Protein AF-A0AAE5QUB3-F1 (afdb_monomer)

InterPro domains:
  IPR008489 Protein of unknown function DUF771 [PF05595] (40-121)

Secondary structure (DSSP, 8-state):
------------------HHHHHHHHHHHTTSS--TT-------HHHHHHHHHHHS-SEEEHHHHHHHHT--HHHHIIIIISSHHHHHHHGGGEE--SSTTPPPEEEHHHHHHHHHHTHHHHHHHHHHHHHHHHHHHHHTS-------

Sequence (148 aa):
MNIMNKTLNSESVSIEIPIQTIMNAIHSFSQDNQLNQLQLVILTKEQYDESQNSEKSVQMNMLELQEEMQRDRSWIIKHLFQDEYFRRKIAKFSQFPINDSGKYLFHRKSMLKFLNDYAEEIVERSNNTIRIEKNRNQSMKPRKRGRA

Radius of gyration: 24.79 Å; Cα contacts (8 Å, |Δi|>4): 67; chains: 1; bounding box: 64×40×61 Å

Solvent-accessible surface area (backbone atoms only — not comparable to full-atom values): 9274 Å² total; per-residue (Å²): 138,84,85,76,88,73,81,87,72,88,67,86,78,84,77,90,75,61,67,66,60,57,52,50,49,53,58,65,54,60,76,51,96,76,65,93,74,78,77,89,80,89,70,54,72,67,56,46,55,50,53,59,56,68,75,48,63,67,58,35,42,61,66,56,51,23,62,74,67,73,44,56,71,67,58,47,43,56,59,38,58,64,31,64,77,49,27,64,62,50,50,78,53,38,45,73,45,90,50,100,85,45,65,51,40,30,36,32,73,59,49,54,47,48,51,64,79,39,45,66,59,54,53,54,51,44,53,51,53,53,52,56,51,53,54,52,59,59,72,65,57,78,78,79,76,75,84,127

pLDDT: mean 73.24, std 18.2, range [31.55, 95.56]

Nearest PDB structures (foldseek):
  8uti-assembly1_AA  TM=3.460E-01  e=5.136E-01  Saccharomyces cerevisiae
  8ut0-assembly1_AA  TM=2.976E-01  e=2.075E+00  Saccharomyces cerevisiae

Organism: Staphylococcus epidermidis (NCBI:txid1282)

Foldseek 3Di:
DDDDDDDDPPDPDDDDDDPVVVVVVVVVCVVPPPPPPDDDDDDDPVRVVVVVVVPDDQKDWQVVVCVVVVHDSVLCCVLQCVPPVNVVQQVVFWDDAPDPPRTTIGRVVSVVVSCVVCVPVSVVRSVVVVVVVVVVVVVPDDDPDDDD

Mean predicted aligned error: 16.63 Å

Structure (mmCIF, N/CA/C/O backbone):
data_AF-A0AAE5QUB3-F1
#
_entry.id   AF-A0AAE5QUB3-F1
#
loop_
_atom_site.group_PDB
_atom_site.id
_atom_site.type_symbol
_atom_site.label_atom_id
_atom_site.label_alt_id
_atom_site.label_comp_id
_atom_site.label_asym_id
_atom_site.label_entity_id
_atom_site.label_seq_id
_atom_site.pdbx_PDB_ins_code
_atom_site.Cartn_x
_atom_site.Cartn_y
_atom_site.Cartn_z
_atom_site.occupancy
_atom_site.B_iso_or_equiv
_atom_site.auth_seq_id
_atom_site.auth_comp_id
_atom_site.auth_asym_id
_atom_site.auth_atom_id
_atom_site.pdbx_PDB_model_num
ATOM 1 N N . MET A 1 1 ? 23.208 5.689 36.084 1.00 33.06 1 MET A N 1
ATOM 2 C CA . MET A 1 1 ? 21.976 5.147 35.476 1.00 33.06 1 MET A CA 1
ATOM 3 C C . MET A 1 1 ? 22.264 4.879 34.008 1.00 33.06 1 MET A C 1
ATOM 5 O O . MET A 1 1 ? 22.424 5.835 33.267 1.00 33.06 1 MET A O 1
ATOM 9 N N . ASN A 1 2 ? 22.397 3.613 33.607 1.00 31.55 2 ASN A N 1
ATOM 10 C CA . ASN A 1 2 ? 22.511 3.228 32.198 1.00 31.55 2 ASN A CA 1
ATOM 11 C C . ASN A 1 2 ? 21.167 2.652 31.759 1.00 31.55 2 ASN A C 1
ATOM 13 O O . ASN A 1 2 ? 20.787 1.570 32.200 1.00 31.55 2 ASN A O 1
ATOM 17 N N . ILE A 1 3 ? 20.454 3.381 30.905 1.00 37.75 3 ILE A N 1
ATOM 18 C CA . ILE A 1 3 ? 19.261 2.880 30.227 1.00 37.75 3 ILE A CA 1
ATOM 19 C C . ILE A 1 3 ? 19.763 2.124 28.995 1.00 37.75 3 ILE A C 1
ATOM 21 O O . ILE A 1 3 ? 20.155 2.722 27.997 1.00 37.75 3 ILE A O 1
ATOM 25 N N . MET A 1 4 ? 19.833 0.797 29.098 1.00 33.38 4 MET A N 1
ATOM 26 C CA . MET A 1 4 ? 20.046 -0.069 27.941 1.00 33.38 4 MET A CA 1
ATOM 27 C C . MET A 1 4 ? 18.735 -0.185 27.166 1.00 33.38 4 MET A C 1
ATOM 29 O O . MET A 1 4 ? 17.781 -0.805 27.630 1.00 33.38 4 MET A O 1
ATOM 33 N N . ASN A 1 5 ? 18.722 0.390 25.965 1.00 45.28 5 ASN A N 1
ATOM 34 C CA . ASN A 1 5 ? 17.708 0.150 24.946 1.00 45.28 5 ASN A CA 1
ATOM 35 C C . ASN A 1 5 ? 17.658 -1.347 24.616 1.00 45.28 5 ASN A C 1
ATOM 37 O O . ASN A 1 5 ? 18.594 -1.889 24.026 1.00 45.28 5 ASN A O 1
ATOM 41 N N . LYS A 1 6 ? 16.560 -2.010 24.984 1.00 36.28 6 LYS A N 1
ATOM 42 C CA . LYS A 1 6 ? 16.265 -3.385 24.578 1.00 36.28 6 LYS A CA 1
ATOM 43 C C . LYS A 1 6 ? 15.059 -3.358 23.641 1.00 36.28 6 LYS A C 1
ATOM 45 O O . LYS A 1 6 ? 13.934 -3.149 24.072 1.00 36.28 6 LYS A O 1
ATOM 50 N N . THR A 1 7 ? 15.373 -3.470 22.351 1.00 34.78 7 THR A N 1
ATOM 51 C CA . THR A 1 7 ? 14.591 -4.109 21.277 1.00 34.78 7 THR A CA 1
ATOM 52 C C . THR A 1 7 ? 13.106 -4.352 21.570 1.00 34.78 7 THR A C 1
ATOM 54 O O . THR A 1 7 ? 12.755 -5.297 22.275 1.00 34.78 7 THR A O 1
ATOM 57 N N . LEU A 1 8 ? 12.248 -3.536 20.952 1.00 35.56 8 LEU A N 1
ATOM 58 C CA . LEU A 1 8 ? 10.807 -3.757 20.839 1.00 35.56 8 LEU A CA 1
ATOM 59 C C . LEU A 1 8 ? 10.545 -4.946 19.900 1.00 35.56 8 LEU A C 1
ATOM 61 O O . LEU A 1 8 ? 10.417 -4.776 18.690 1.00 35.56 8 LEU A O 1
ATOM 65 N N . ASN A 1 9 ? 10.473 -6.149 20.466 1.00 38.69 9 ASN A N 1
ATOM 66 C CA . ASN A 1 9 ? 9.665 -7.216 19.887 1.00 38.69 9 ASN A CA 1
ATOM 67 C C . ASN A 1 9 ? 8.212 -6.884 20.237 1.00 38.69 9 ASN A C 1
ATOM 69 O O . ASN A 1 9 ? 7.837 -6.929 21.406 1.00 38.69 9 ASN A O 1
ATOM 73 N N . SER A 1 10 ? 7.405 -6.502 19.250 1.00 48.91 10 SER A N 1
ATOM 74 C CA . SER A 1 10 ? 5.970 -6.277 19.430 1.00 48.91 10 SER A CA 1
ATOM 75 C C . SER A 1 10 ? 5.235 -7.621 19.502 1.00 48.91 10 SER A C 1
ATOM 77 O O . SER A 1 10 ? 4.473 -7.980 18.606 1.00 48.91 10 SER A O 1
ATOM 79 N N . GLU A 1 11 ? 5.506 -8.395 20.551 1.00 49.97 11 GLU A N 1
ATOM 80 C CA . GLU A 1 11 ? 4.581 -9.423 21.017 1.00 49.97 11 GLU A CA 1
ATOM 81 C C . GLU A 1 11 ? 3.431 -8.690 21.713 1.00 49.97 11 GLU A C 1
ATOM 83 O O . GLU A 1 11 ? 3.650 -7.810 22.547 1.00 49.97 11 GLU A O 1
ATOM 88 N N . SER A 1 12 ? 2.193 -8.979 21.319 1.00 45.50 12 SER A N 1
ATOM 89 C CA . SER A 1 12 ? 1.016 -8.401 21.961 1.00 45.50 12 SER A CA 1
ATOM 90 C C . SER A 1 12 ? 0.942 -8.916 23.399 1.00 45.50 12 SER A C 1
ATOM 92 O O . SER A 1 12 ? 0.610 -10.071 23.654 1.00 45.50 12 SER A O 1
ATOM 94 N N . VAL A 1 13 ? 1.290 -8.054 24.354 1.00 47.94 13 VAL A N 1
ATOM 95 C CA . VAL A 1 13 ? 1.219 -8.377 25.778 1.00 47.94 13 VAL A CA 1
ATOM 96 C C . VAL A 1 13 ? -0.239 -8.267 26.213 1.00 47.94 13 VAL A C 1
ATOM 98 O O . VAL A 1 13 ? -0.801 -7.175 26.269 1.00 47.94 13 VAL A O 1
ATOM 101 N N . SER A 1 14 ? -0.860 -9.407 26.511 1.00 45.75 14 SER A N 1
ATOM 102 C CA . SER A 1 14 ? -2.156 -9.439 27.190 1.00 45.75 14 SER A CA 1
ATOM 103 C C . SER A 1 14 ? -1.915 -9.188 28.676 1.0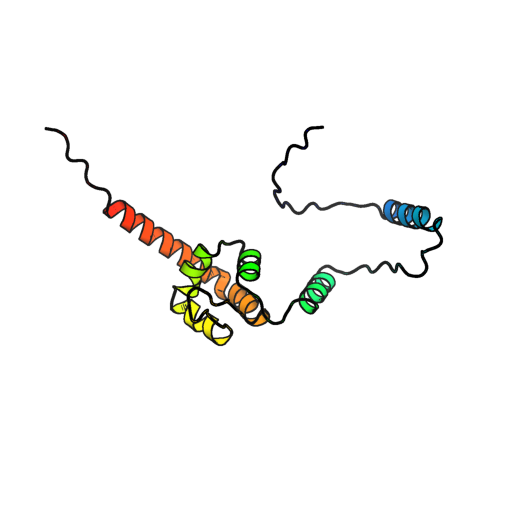0 45.75 14 SER A C 1
ATOM 105 O O . SER A 1 14 ? -1.266 -9.992 29.341 1.00 45.75 14 SER A O 1
ATOM 107 N N . ILE A 1 15 ? -2.372 -8.041 29.179 1.00 63.28 15 ILE A N 1
ATOM 108 C CA . ILE A 1 15 ? -2.238 -7.669 30.590 1.00 63.28 15 ILE A CA 1
ATOM 109 C C . ILE A 1 15 ? -3.595 -7.883 31.253 1.00 63.28 15 ILE A C 1
ATOM 111 O O . ILE A 1 15 ? -4.560 -7.186 30.945 1.00 63.28 15 ILE A O 1
ATOM 115 N N . GLU A 1 16 ? -3.665 -8.835 32.176 1.00 68.06 16 GLU A N 1
ATOM 116 C CA . GLU A 1 16 ? -4.832 -9.011 33.033 1.00 68.06 16 GLU 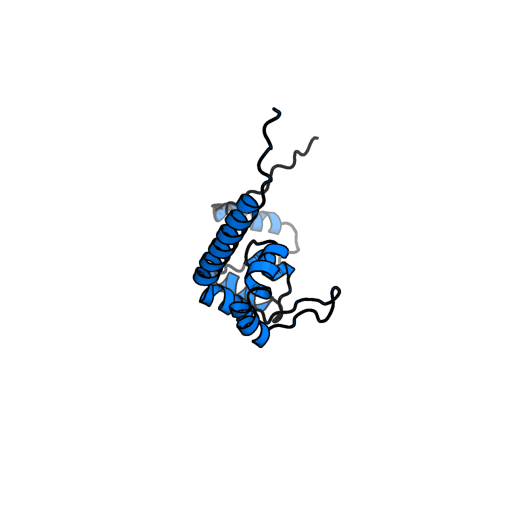A CA 1
ATOM 117 C C . GLU A 1 16 ? -4.752 -8.011 34.186 1.00 68.06 16 GLU A C 1
ATOM 119 O O . GLU A 1 16 ? -3.921 -8.133 35.088 1.00 68.06 16 GLU A O 1
ATOM 124 N N . ILE A 1 17 ? -5.602 -6.986 34.136 1.00 75.44 17 ILE A N 1
ATOM 125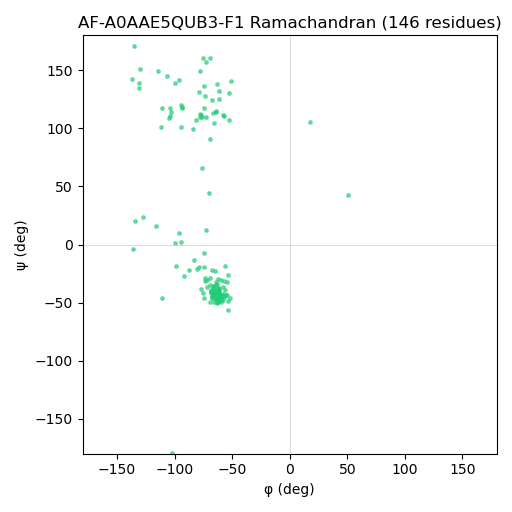 C CA . ILE A 1 17 ? -5.715 -5.996 35.206 1.00 75.44 17 ILE A CA 1
ATOM 126 C C . ILE A 1 17 ? -6.988 -6.303 35.995 1.00 75.44 17 ILE A C 1
ATOM 128 O O . ILE A 1 17 ? -8.085 -6.216 35.440 1.00 75.44 17 ILE A O 1
ATOM 132 N N . PRO A 1 18 ? -6.879 -6.635 37.290 1.00 81.38 18 PRO A N 1
ATOM 133 C CA . PRO A 1 18 ? -8.053 -6.848 38.116 1.00 81.38 18 PRO A CA 1
ATOM 134 C C . PRO A 1 18 ? -8.890 -5.568 38.262 1.00 81.38 18 PRO A C 1
ATOM 136 O O . PRO A 1 18 ? -8.347 -4.483 38.487 1.00 81.38 18 PRO A O 1
ATOM 139 N N . ILE A 1 19 ? -10.219 -5.690 38.179 1.00 70.69 19 ILE A N 1
ATOM 140 C CA . ILE A 1 19 ? -11.153 -4.547 38.182 1.00 70.69 19 ILE A CA 1
ATOM 141 C C . ILE A 1 19 ? -10.967 -3.665 39.426 1.00 70.69 19 ILE A C 1
ATOM 143 O O . ILE A 1 19 ? -10.978 -2.440 39.334 1.00 70.69 19 ILE A O 1
ATOM 147 N N . GLN A 1 20 ? -10.718 -4.266 40.587 1.00 67.38 20 GLN A N 1
ATOM 148 C CA . GLN A 1 20 ? -10.475 -3.560 41.844 1.00 67.38 20 GLN A CA 1
ATOM 149 C C . GLN A 1 20 ? -9.260 -2.627 41.790 1.00 67.38 20 GLN A C 1
ATOM 151 O O . GLN A 1 20 ? -9.261 -1.590 42.442 1.00 67.38 20 GLN A O 1
ATOM 156 N N . THR A 1 21 ? -8.240 -2.950 40.992 1.00 74.56 21 THR A N 1
ATOM 157 C CA . THR A 1 21 ? -7.060 -2.094 40.817 1.00 74.56 21 THR A CA 1
ATOM 158 C C . THR A 1 21 ? -7.434 -0.809 40.081 1.00 74.56 21 THR A C 1
ATOM 160 O O . THR A 1 21 ? -6.989 0.271 40.462 1.00 74.56 21 THR A O 1
ATOM 163 N N . ILE A 1 22 ? -8.313 -0.913 39.078 1.00 73.69 22 ILE A N 1
ATOM 164 C CA . ILE A 1 22 ? -8.855 0.233 38.336 1.00 73.69 22 ILE A CA 1
ATOM 165 C C . ILE A 1 22 ? -9.744 1.073 39.260 1.00 73.69 22 ILE A C 1
ATOM 167 O O . ILE A 1 22 ? -9.582 2.290 39.330 1.00 73.69 22 ILE A O 1
ATOM 171 N N . MET A 1 23 ? -10.622 0.425 40.031 1.00 70.31 23 MET A N 1
ATOM 172 C CA . MET A 1 23 ? -11.497 1.104 40.995 1.00 70.31 23 MET A CA 1
ATOM 173 C C . MET A 1 23 ? -10.697 1.858 42.063 1.00 70.31 23 MET A C 1
ATOM 175 O O . MET A 1 23 ? -10.985 3.017 42.349 1.00 70.31 23 MET A O 1
ATOM 179 N N . ASN A 1 24 ? -9.647 1.243 42.609 1.00 70.50 24 ASN A N 1
ATOM 180 C CA . ASN A 1 24 ? -8.787 1.875 43.607 1.00 70.50 24 ASN A CA 1
ATOM 181 C C . ASN A 1 24 ? -8.009 3.060 43.027 1.00 70.50 24 ASN A C 1
ATOM 183 O O . ASN A 1 24 ? -7.894 4.083 43.699 1.00 70.50 24 ASN A O 1
ATOM 187 N N . ALA A 1 25 ? -7.528 2.957 41.782 1.00 67.62 25 ALA A N 1
ATOM 188 C CA . ALA A 1 25 ? -6.895 4.075 41.090 1.00 67.62 25 ALA A CA 1
ATOM 189 C C . ALA A 1 25 ? -7.873 5.254 40.954 1.00 67.62 25 ALA A C 1
ATOM 191 O O . ALA A 1 25 ? -7.553 6.365 41.374 1.00 67.62 25 ALA A O 1
ATOM 192 N N . ILE A 1 26 ? -9.098 5.007 40.481 1.00 63.69 26 ILE A N 1
ATOM 193 C CA . ILE A 1 26 ? -10.148 6.033 40.357 1.00 63.69 26 ILE A CA 1
ATOM 194 C C . ILE A 1 26 ? -10.440 6.692 41.712 1.00 63.69 26 ILE A C 1
ATOM 196 O O . ILE A 1 26 ? -10.485 7.918 41.806 1.00 63.69 26 ILE A O 1
ATOM 200 N N . HIS A 1 27 ? -10.575 5.901 42.779 1.00 60.19 27 HIS A N 1
ATOM 201 C CA . HIS A 1 27 ? -10.810 6.431 44.122 1.00 60.19 27 HIS A CA 1
ATOM 202 C C . HIS A 1 27 ? -9.621 7.234 44.668 1.00 60.19 27 HIS A C 1
ATOM 204 O O . HIS A 1 27 ? -9.840 8.249 45.327 1.00 60.19 27 HIS A O 1
ATOM 210 N N . SER A 1 28 ? -8.381 6.833 44.368 1.00 58.25 28 SER A N 1
ATOM 211 C CA . SER A 1 28 ? -7.182 7.588 44.759 1.00 58.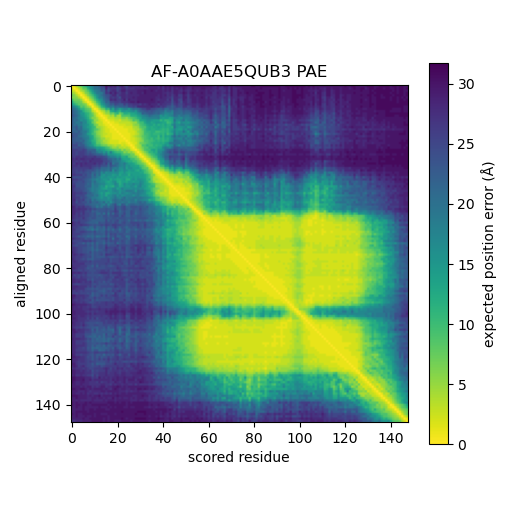25 28 SER A CA 1
ATOM 212 C C . SER A 1 28 ? -7.039 8.917 44.009 1.00 58.25 28 SER A C 1
ATOM 214 O O . SER A 1 28 ? -6.649 9.907 44.618 1.00 58.25 28 SER A O 1
ATOM 216 N N . PHE A 1 29 ? -7.444 8.980 42.734 1.00 51.78 29 PHE A N 1
ATOM 217 C CA . PHE A 1 29 ? -7.494 10.226 41.957 1.00 51.78 29 PHE A CA 1
ATOM 218 C C . PHE A 1 29 ? -8.673 11.132 42.349 1.00 51.78 29 PHE A C 1
ATOM 220 O O . PHE A 1 29 ? -8.640 12.329 42.084 1.00 51.78 29 PHE A O 1
ATOM 227 N N . SER A 1 30 ? -9.707 10.590 43.004 1.00 50.34 30 SER A N 1
ATOM 228 C CA . SER A 1 30 ? -10.894 11.343 43.433 1.00 50.34 30 SER A CA 1
ATOM 229 C C . SER A 1 30 ? -10.671 12.260 44.635 1.00 50.34 30 SER A C 1
ATOM 231 O O . SER A 1 30 ? -11.578 13.023 44.971 1.00 50.34 30 SER A O 1
ATOM 233 N N . GLN A 1 31 ? -9.505 12.203 45.284 1.00 53.97 31 GLN A N 1
ATOM 234 C CA . GLN A 1 31 ? -9.154 13.155 46.341 1.00 53.97 31 GLN A CA 1
ATOM 235 C C . GLN A 1 31 ? -8.676 14.506 45.782 1.00 53.97 31 GLN A C 1
ATOM 237 O O . GLN A 1 31 ? -8.785 15.514 46.479 1.00 53.97 31 GLN A O 1
ATOM 242 N N . ASP A 1 32 ? -8.265 14.556 44.510 1.00 51.56 32 ASP A N 1
ATOM 243 C CA . ASP A 1 32 ? -7.946 15.797 43.811 1.00 51.56 32 ASP A CA 1
ATOM 244 C C . ASP A 1 32 ? -9.186 16.285 43.046 1.00 51.56 32 ASP A C 1
ATOM 246 O O . ASP A 1 32 ? -9.736 15.615 42.174 1.00 51.56 32 ASP A O 1
ATOM 250 N N . ASN A 1 33 ? -9.665 17.467 43.423 1.00 48.78 33 ASN A N 1
ATOM 251 C CA . ASN A 1 33 ? -10.976 18.053 43.121 1.00 48.78 33 ASN A CA 1
ATOM 252 C C . ASN A 1 33 ? -11.188 18.472 41.636 1.00 48.78 33 ASN A C 1
ATOM 254 O O . ASN A 1 33 ? -11.685 19.563 41.360 1.00 48.78 33 ASN A O 1
ATOM 258 N N . GLN A 1 34 ? -10.792 17.638 40.663 1.00 52.16 34 GLN A N 1
ATOM 259 C CA . GLN A 1 34 ? -10.923 17.878 39.212 1.00 52.16 34 GLN A CA 1
ATOM 260 C C . GLN A 1 34 ? -11.612 16.729 38.434 1.00 52.16 34 GLN A C 1
ATOM 262 O O . GLN A 1 34 ? -11.417 16.595 37.229 1.00 52.16 34 GLN A O 1
ATOM 267 N N . LEU A 1 35 ? -12.439 15.891 39.073 1.00 46.38 35 LEU A N 1
ATOM 268 C CA . LEU A 1 35 ? -12.979 14.667 38.441 1.00 46.38 35 LEU A CA 1
ATOM 269 C C . LEU A 1 35 ? -14.377 14.737 37.800 1.00 46.38 35 LEU A C 1
ATOM 271 O O . LEU A 1 35 ? -14.877 13.711 37.347 1.00 46.38 35 LEU A O 1
ATOM 275 N N . ASN A 1 36 ? -15.004 15.902 37.630 1.00 51.16 36 ASN A N 1
ATOM 276 C CA . ASN A 1 36 ? -16.323 15.960 36.970 1.00 51.16 36 ASN A CA 1
ATOM 277 C C . ASN A 1 36 ? -16.305 15.724 35.439 1.00 51.16 36 ASN A C 1
ATOM 279 O O . ASN A 1 36 ? -17.303 16.004 34.780 1.00 51.16 36 ASN A O 1
ATOM 283 N N . GLN A 1 37 ? -15.202 15.250 34.842 1.00 53.72 37 GLN A N 1
ATOM 284 C CA . GLN A 1 37 ? -15.074 15.141 33.377 1.00 53.72 37 GLN A CA 1
ATOM 285 C C . GLN A 1 37 ? -14.460 13.835 32.850 1.00 53.72 37 GLN A C 1
ATOM 287 O O . GLN A 1 37 ? -14.411 13.651 31.636 1.00 53.72 37 GLN A O 1
ATOM 292 N N . LEU A 1 38 ? -14.010 12.908 33.704 1.00 50.47 38 LEU A N 1
ATOM 293 C CA . LEU A 1 38 ? -13.450 11.639 33.224 1.00 50.47 38 LEU A CA 1
ATOM 294 C C . LEU A 1 38 ? -14.527 10.550 33.206 1.00 50.47 38 LEU A C 1
ATOM 296 O O . LEU A 1 38 ? -14.860 9.963 34.233 1.00 50.47 38 LEU A O 1
ATOM 300 N N . GLN A 1 39 ? -15.070 10.281 32.018 1.00 57.41 39 GLN A N 1
ATOM 301 C CA . GLN A 1 39 ? -15.984 9.169 31.768 1.00 57.41 39 GLN A CA 1
ATOM 302 C C . GLN A 1 39 ? -15.196 7.957 31.257 1.00 57.41 39 GLN A C 1
ATOM 304 O O . GLN A 1 39 ? -14.553 8.020 30.210 1.00 57.41 39 GLN A O 1
ATOM 309 N N . LEU A 1 40 ? -15.259 6.838 31.983 1.00 53.44 40 LEU A N 1
ATOM 310 C CA . LEU A 1 40 ? -14.712 5.566 31.514 1.00 53.44 40 LEU A CA 1
ATOM 311 C C . LEU A 1 40 ? -15.647 4.986 30.443 1.00 53.44 40 LEU A C 1
ATOM 313 O O . LEU A 1 40 ? -16.802 4.674 30.731 1.00 53.44 40 LEU A O 1
ATOM 317 N N . VAL A 1 41 ? -15.144 4.830 29.219 1.00 65.38 41 VAL A N 1
ATOM 318 C CA . VAL A 1 41 ? -15.864 4.178 28.117 1.00 65.38 41 VAL A CA 1
ATOM 319 C C . VAL A 1 41 ? -15.175 2.850 27.815 1.00 65.38 41 VAL A C 1
ATOM 321 O O . VAL A 1 41 ? -14.007 2.825 27.438 1.00 65.38 41 VAL A O 1
ATOM 324 N N . ILE A 1 42 ? -15.894 1.742 28.002 1.00 75.62 42 ILE A N 1
ATOM 325 C CA . ILE A 1 42 ? -15.424 0.398 27.647 1.00 75.62 42 ILE A CA 1
ATOM 326 C C . ILE A 1 42 ? -15.930 0.093 26.238 1.00 75.62 42 ILE A C 1
ATOM 328 O O . ILE A 1 42 ? -17.138 0.064 26.010 1.00 75.62 42 ILE A O 1
ATOM 332 N N . LEU A 1 43 ? -15.008 -0.130 25.302 1.00 65.81 43 LEU A N 1
ATOM 333 C CA . LEU A 1 43 ? -15.315 -0.516 23.926 1.00 65.81 43 LEU A CA 1
ATOM 334 C C . LEU A 1 43 ? -14.968 -1.987 23.705 1.00 65.81 43 LEU A C 1
ATOM 336 O O . LEU A 1 43 ? -13.976 -2.495 24.230 1.00 65.81 43 LEU A O 1
ATOM 340 N N . THR A 1 44 ? -15.769 -2.663 22.887 1.00 76.62 44 THR A N 1
ATOM 341 C CA . THR A 1 44 ? -15.359 -3.939 22.293 1.00 76.62 44 THR A CA 1
ATOM 342 C C . THR A 1 44 ? -14.251 -3.704 21.263 1.00 76.62 44 THR A C 1
ATOM 344 O O . THR A 1 44 ? -14.087 -2.594 20.754 1.00 76.62 44 THR A O 1
ATOM 347 N N . LYS A 1 45 ? -13.494 -4.753 20.923 1.00 69.00 45 LYS A N 1
ATOM 348 C CA . LYS A 1 45 ? -12.425 -4.662 19.918 1.00 69.00 45 LYS A CA 1
ATOM 349 C C . LYS A 1 45 ? -12.936 -4.126 18.573 1.00 69.00 45 LYS A C 1
ATOM 351 O O . LYS A 1 45 ? -12.313 -3.243 18.004 1.00 69.00 45 LYS A O 1
ATOM 356 N N . GLU A 1 46 ? -14.094 -4.600 18.119 1.00 68.81 46 GLU A N 1
ATOM 357 C CA . GLU A 1 46 ? -14.714 -4.148 16.866 1.00 68.81 46 GLU A CA 1
ATOM 358 C C . GLU A 1 46 ? -15.047 -2.651 16.904 1.00 68.81 46 GLU A C 1
ATOM 360 O O . GLU A 1 46 ? -14.696 -1.918 15.986 1.00 68.81 46 GLU A O 1
ATOM 365 N N . GLN A 1 47 ? -15.633 -2.167 18.002 1.00 65.44 47 GLN A N 1
ATOM 366 C CA . GLN A 1 47 ? -15.950 -0.744 18.174 1.00 65.44 47 GLN A CA 1
ATOM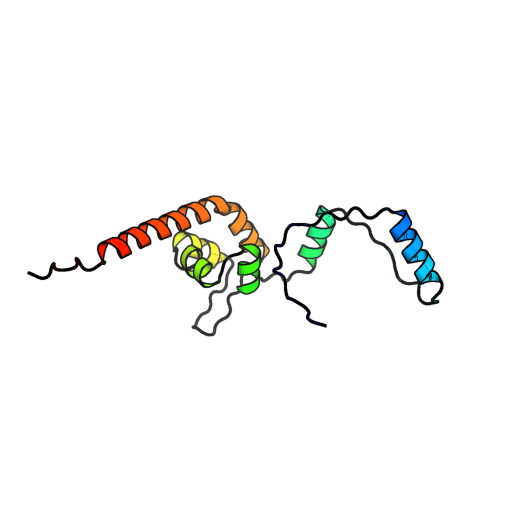 367 C C . GLN A 1 47 ? -14.693 0.129 18.269 1.00 65.44 47 GLN A C 1
ATOM 369 O O . GLN A 1 47 ? -14.672 1.258 17.774 1.00 65.44 47 GLN A O 1
ATOM 374 N N . TYR A 1 48 ? -13.632 -0.383 18.896 1.00 67.31 48 TYR A N 1
ATOM 375 C CA . TYR A 1 48 ? -12.341 0.292 18.919 1.00 67.31 48 TYR A CA 1
ATOM 376 C C . TYR A 1 48 ? -11.770 0.405 17.500 1.00 67.31 48 TYR A C 1
ATOM 378 O O . TYR A 1 48 ? -11.460 1.508 17.055 1.00 67.31 48 TYR A O 1
ATOM 386 N N . ASP A 1 49 ? -11.733 -0.693 16.749 1.00 63.75 49 ASP A N 1
ATOM 387 C CA . ASP A 1 49 ? -11.231 -0.711 15.374 1.00 63.75 49 ASP A CA 1
ATOM 388 C C . ASP A 1 49 ? -12.060 0.205 14.444 1.00 63.75 49 ASP A C 1
ATOM 390 O O . ASP A 1 49 ? -11.504 0.912 13.598 1.00 63.75 49 ASP A O 1
ATOM 394 N N . GLU A 1 50 ? -13.383 0.270 14.625 1.00 66.94 50 GLU A N 1
ATOM 395 C CA . GLU A 1 50 ? -14.272 1.190 13.901 1.00 66.94 50 GLU A CA 1
ATOM 396 C C . GLU A 1 50 ? -14.013 2.663 14.243 1.00 66.94 50 GLU A C 1
ATOM 398 O O . GLU A 1 50 ? -13.908 3.495 13.336 1.00 66.94 50 GLU A O 1
ATOM 403 N N . SER A 1 51 ? -13.851 2.996 15.527 1.00 60.59 51 SER A N 1
ATOM 404 C CA . SER A 1 51 ? -13.552 4.370 15.956 1.00 60.59 51 SER A CA 1
ATOM 405 C C . SER A 1 51 ? -12.188 4.844 15.443 1.00 60.59 51 SER A C 1
ATOM 407 O O . SER A 1 51 ? -12.089 5.935 14.879 1.00 60.59 51 SER A O 1
ATOM 409 N N . GLN A 1 52 ? -11.170 3.981 15.493 1.00 62.31 52 GLN A N 1
ATOM 410 C CA . GLN A 1 52 ? -9.850 4.246 14.917 1.00 62.31 52 GLN A CA 1
ATOM 411 C C . GLN A 1 52 ? -9.902 4.414 13.393 1.00 62.31 52 GLN A C 1
ATOM 413 O O . GLN A 1 52 ? -9.146 5.202 12.825 1.00 62.31 52 GLN A O 1
ATOM 418 N N . ASN A 1 53 ? -10.789 3.696 12.701 1.00 60.06 53 ASN A N 1
ATOM 419 C CA . ASN A 1 53 ? -10.988 3.875 11.264 1.00 60.06 53 ASN A CA 1
ATOM 420 C C . ASN A 1 53 ? -11.737 5.170 10.918 1.00 60.06 53 ASN A C 1
ATOM 422 O O . ASN A 1 53 ? -11.498 5.720 9.844 1.00 60.06 53 ASN A O 1
ATOM 426 N N . SER A 1 54 ? -12.602 5.666 11.808 1.00 59.19 54 SER A N 1
ATOM 427 C CA . SER A 1 54 ? -13.355 6.911 11.604 1.00 59.19 54 SER A CA 1
ATOM 428 C C . SER A 1 54 ? -12.492 8.176 11.711 1.00 59.19 54 SER A C 1
ATOM 430 O O . SER A 1 54 ? -12.749 9.152 11.010 1.00 59.19 54 SER A O 1
ATOM 432 N N . GLU A 1 55 ? -11.434 8.142 12.528 1.00 60.84 55 GLU A N 1
ATOM 433 C CA . GLU A 1 55 ? -10.495 9.262 12.703 1.00 60.84 55 GLU A CA 1
ATOM 434 C C . GLU A 1 55 ? -9.442 9.343 11.589 1.00 60.84 55 GLU A C 1
ATOM 436 O O . GLU A 1 55 ? -8.830 10.388 11.353 1.00 60.84 55 GLU A O 1
ATOM 441 N N . LYS A 1 56 ? -9.209 8.236 10.880 1.00 68.38 56 LYS A N 1
ATOM 442 C CA . LYS A 1 56 ? -8.177 8.163 9.850 1.00 68.38 56 LYS A CA 1
ATOM 443 C C . LYS A 1 56 ? -8.607 8.903 8.586 1.00 68.38 56 LYS A C 1
ATOM 445 O O . LYS A 1 56 ? -9.706 8.728 8.067 1.00 68.38 56 LYS A O 1
ATOM 450 N N . SER A 1 57 ? -7.673 9.673 8.028 1.00 78.25 57 SER A N 1
ATOM 451 C CA . SER A 1 57 ? -7.854 10.342 6.737 1.00 78.25 57 SER A CA 1
ATOM 452 C C . SER A 1 57 ? -8.317 9.362 5.651 1.00 78.25 57 SER A C 1
ATOM 454 O O . SER A 1 57 ? -7.811 8.236 5.545 1.00 78.25 57 SER A O 1
ATOM 456 N N . VAL A 1 58 ? -9.236 9.835 4.798 1.00 85.06 58 VAL A N 1
ATOM 457 C CA . VAL A 1 58 ? -9.720 9.136 3.591 1.00 85.06 58 VAL A CA 1
ATOM 458 C C . VAL A 1 58 ? -8.557 8.747 2.677 1.00 85.06 58 VAL A C 1
ATOM 460 O O . VAL A 1 58 ? -8.604 7.720 1.996 1.00 85.06 58 VAL A O 1
ATOM 463 N N . GLN A 1 59 ? -7.500 9.557 2.670 1.00 90.25 59 GLN A N 1
ATOM 464 C CA . GLN A 1 59 ? -6.269 9.276 1.949 1.00 90.25 59 GLN A CA 1
ATOM 465 C C . GLN A 1 59 ? -5.213 8.710 2.893 1.00 90.25 59 GLN A C 1
ATOM 467 O O . GLN A 1 59 ? -5.032 9.213 4.001 1.00 90.25 59 GLN A O 1
ATOM 472 N N . MET A 1 60 ? -4.486 7.704 2.417 1.00 92.06 60 MET A N 1
ATOM 473 C CA . MET A 1 60 ? -3.283 7.197 3.062 1.00 92.06 60 MET A CA 1
ATOM 474 C C . MET A 1 60 ? -2.049 7.454 2.195 1.00 92.06 60 MET A C 1
ATOM 476 O O . MET A 1 60 ? -2.132 7.487 0.963 1.00 92.06 60 MET A O 1
ATOM 480 N N . ASN A 1 61 ? -0.903 7.643 2.836 1.00 93.06 61 ASN A N 1
ATOM 481 C CA . ASN A 1 61 ? 0.375 7.897 2.180 1.00 93.06 61 ASN A CA 1
ATOM 482 C C . ASN A 1 61 ? 1.271 6.638 2.149 1.00 93.06 61 ASN A C 1
ATOM 484 O O . ASN A 1 61 ? 0.891 5.563 2.607 1.00 93.06 61 ASN A O 1
ATOM 488 N N . MET A 1 62 ? 2.477 6.762 1.582 1.00 93.00 62 MET A N 1
ATOM 489 C CA . MET A 1 62 ? 3.424 5.640 1.485 1.00 93.00 62 MET A CA 1
ATOM 490 C C . MET A 1 62 ? 3.882 5.095 2.843 1.00 93.00 62 MET A C 1
ATOM 492 O O . MET A 1 62 ? 4.055 3.890 2.957 1.00 93.00 62 MET A O 1
ATOM 496 N N . LEU A 1 63 ? 4.090 5.947 3.852 1.00 91.38 63 LEU A N 1
ATOM 497 C CA . LEU A 1 63 ? 4.518 5.502 5.184 1.00 91.38 63 LEU A CA 1
ATOM 498 C C . LEU A 1 63 ? 3.434 4.646 5.835 1.00 91.38 63 LEU A C 1
ATOM 500 O O . LEU A 1 63 ? 3.719 3.554 6.304 1.00 91.38 63 LEU A O 1
ATOM 504 N N . GLU A 1 64 ? 2.182 5.084 5.754 1.00 91.56 64 GLU A N 1
ATOM 505 C CA . GLU A 1 64 ? 1.050 4.314 6.278 1.00 91.56 64 GLU A CA 1
ATOM 506 C C . GLU A 1 64 ? 0.874 2.987 5.529 1.00 91.56 64 GLU A C 1
ATOM 508 O O . GLU A 1 64 ? 0.535 1.973 6.127 1.00 91.56 64 GLU A O 1
ATOM 513 N N . LEU A 1 65 ? 1.146 2.957 4.218 1.00 92.81 65 LEU A N 1
ATOM 514 C CA . LEU A 1 65 ? 1.140 1.709 3.450 1.00 92.81 65 LEU A CA 1
ATOM 515 C C . LEU A 1 65 ? 2.274 0.763 3.876 1.00 92.81 65 LEU A C 1
ATOM 517 O O . LEU A 1 65 ? 2.084 -0.451 3.911 1.00 92.81 65 LEU A O 1
ATOM 521 N N . GLN A 1 66 ? 3.450 1.306 4.198 1.00 93.19 66 GLN A N 1
ATOM 522 C CA . GLN A 1 66 ? 4.571 0.532 4.731 1.00 93.19 66 GLN A CA 1
ATOM 523 C C . GLN A 1 66 ? 4.246 -0.078 6.095 1.00 93.19 66 GLN A C 1
ATOM 525 O O . GLN A 1 66 ? 4.581 -1.239 6.325 1.00 93.19 66 GLN A O 1
ATOM 530 N N . GLU A 1 67 ? 3.592 0.687 6.969 1.00 91.00 67 GLU A N 1
ATOM 531 C CA . GLU A 1 67 ? 3.131 0.224 8.281 1.00 91.00 67 GLU A CA 1
ATOM 532 C C . GLU A 1 67 ? 2.096 -0.892 8.139 1.00 91.00 67 GLU A C 1
ATOM 534 O O . GLU A 1 67 ? 2.270 -1.959 8.724 1.00 91.00 67 GLU A O 1
ATOM 539 N N . GLU A 1 68 ? 1.085 -0.690 7.290 1.00 90.00 68 GLU A N 1
ATOM 540 C CA . GLU A 1 68 ? 0.024 -1.672 7.055 1.00 90.00 68 GLU A CA 1
ATOM 541 C C . GLU A 1 68 ? 0.575 -2.997 6.512 1.00 90.00 68 GLU A C 1
ATOM 543 O O . GLU A 1 68 ? 0.212 -4.078 6.969 1.00 90.00 68 GLU A O 1
ATOM 548 N N . MET A 1 69 ? 1.492 -2.930 5.544 1.00 88.56 69 MET A N 1
ATOM 549 C CA . MET A 1 69 ? 2.071 -4.129 4.937 1.00 88.56 69 MET A CA 1
ATOM 550 C C . MET A 1 69 ? 3.225 -4.727 5.747 1.00 88.56 69 MET A C 1
ATOM 552 O O . MET A 1 69 ? 3.668 -5.832 5.433 1.00 88.56 69 MET A O 1
ATOM 556 N N . GLN A 1 70 ? 3.760 -3.994 6.728 1.00 90.19 70 GLN A N 1
ATOM 557 C CA . GLN A 1 70 ? 5.023 -4.308 7.406 1.00 90.19 70 GLN A CA 1
ATOM 558 C C . GLN A 1 70 ? 6.168 -4.563 6.403 1.00 90.19 70 GLN A C 1
ATOM 560 O O . GLN A 1 70 ? 6.954 -5.511 6.518 1.00 90.19 70 GLN A O 1
ATOM 565 N N . ARG A 1 71 ? 6.244 -3.723 5.363 1.00 91.00 71 ARG A N 1
ATOM 566 C CA . ARG A 1 71 ? 7.245 -3.802 4.285 1.00 91.00 71 ARG A CA 1
ATOM 567 C C . ARG A 1 71 ? 7.907 -2.455 4.064 1.00 91.00 71 ARG A C 1
ATOM 569 O O . ARG A 1 71 ? 7.311 -1.401 4.264 1.00 91.00 71 ARG A O 1
ATOM 576 N N . ASP A 1 72 ? 9.153 -2.483 3.611 1.00 91.75 72 ASP A N 1
ATOM 577 C CA . ASP A 1 72 ? 9.864 -1.265 3.259 1.00 91.75 72 ASP A CA 1
ATOM 578 C C . ASP A 1 72 ? 9.384 -0.684 1.920 1.00 91.75 72 ASP A C 1
ATOM 580 O O . ASP A 1 72 ? 8.802 -1.358 1.063 1.00 91.75 72 ASP A O 1
ATOM 584 N N . ARG A 1 73 ? 9.673 0.605 1.729 1.00 90.62 73 ARG A N 1
ATOM 585 C CA . ARG A 1 73 ? 9.302 1.361 0.531 1.00 90.62 73 ARG A CA 1
ATOM 586 C C . ARG A 1 73 ? 9.784 0.695 -0.760 1.00 90.62 73 ARG A C 1
ATOM 588 O O . ARG A 1 73 ? 9.041 0.666 -1.741 1.00 90.62 73 ARG A O 1
ATOM 595 N N . SER A 1 74 ? 11.021 0.199 -0.777 1.00 90.69 74 SER A N 1
ATOM 596 C CA . SER A 1 74 ? 11.640 -0.370 -1.977 1.00 90.69 74 SER A CA 1
ATOM 597 C C . SER A 1 74 ? 10.954 -1.671 -2.372 1.00 90.69 74 SER A C 1
ATOM 599 O O . SER A 1 74 ? 10.685 -1.884 -3.554 1.00 90.69 74 SER A O 1
ATOM 601 N N . TRP A 1 75 ? 10.607 -2.502 -1.387 1.00 93.38 75 TRP A N 1
ATOM 602 C CA . TRP A 1 75 ? 9.838 -3.722 -1.606 1.00 93.38 75 TRP A CA 1
ATOM 603 C C . TRP A 1 75 ? 8.472 -3.428 -2.235 1.00 93.38 75 TRP A C 1
ATOM 605 O O . TRP A 1 75 ? 8.127 -4.032 -3.251 1.00 93.38 75 TRP A O 1
ATOM 615 N N . ILE A 1 76 ? 7.728 -2.453 -1.701 1.00 91.88 76 ILE A N 1
ATOM 616 C CA . ILE A 1 76 ? 6.405 -2.074 -2.228 1.00 91.88 76 ILE A CA 1
ATOM 617 C C . ILE A 1 76 ? 6.519 -1.565 -3.665 1.00 91.88 76 ILE A C 1
ATOM 619 O O . ILE A 1 76 ? 5.780 -2.005 -4.545 1.00 91.88 76 ILE A O 1
ATOM 623 N N . ILE A 1 77 ? 7.474 -0.671 -3.933 1.00 91.25 77 ILE A N 1
ATOM 624 C CA . ILE A 1 77 ? 7.684 -0.153 -5.289 1.00 91.25 77 ILE A CA 1
ATOM 625 C C . ILE A 1 77 ? 7.962 -1.307 -6.251 1.00 91.25 77 ILE A C 1
ATOM 627 O O . ILE A 1 77 ? 7.333 -1.394 -7.301 1.00 91.25 77 ILE A O 1
ATOM 631 N N . LYS A 1 78 ? 8.865 -2.212 -5.884 1.00 90.69 78 LYS A N 1
ATOM 632 C CA . LYS A 1 78 ? 9.299 -3.313 -6.740 1.00 90.69 78 LYS A CA 1
ATOM 633 C C . LYS A 1 78 ? 8.209 -4.350 -7.004 1.00 90.69 78 LYS A C 1
ATOM 635 O O . LYS A 1 78 ? 8.057 -4.800 -8.135 1.00 90.69 78 LYS A O 1
ATOM 640 N N . HIS A 1 79 ? 7.466 -4.742 -5.974 1.00 90.62 79 HIS A N 1
ATOM 641 C CA . HIS A 1 79 ? 6.544 -5.876 -6.063 1.00 90.62 79 HIS A CA 1
ATOM 642 C C . HIS A 1 79 ? 5.084 -5.475 -6.296 1.00 90.62 79 HIS A C 1
ATOM 644 O O . HIS A 1 79 ? 4.315 -6.308 -6.763 1.00 90.62 79 HIS A O 1
ATOM 650 N N . LEU A 1 80 ? 4.700 -4.220 -6.035 1.00 91.50 80 LEU A N 1
ATOM 651 C CA . LEU A 1 80 ? 3.352 -3.717 -6.327 1.00 91.50 80 LEU A CA 1
ATOM 652 C C . LEU A 1 80 ? 3.333 -2.684 -7.453 1.00 91.50 80 LEU A C 1
ATOM 654 O O . LEU A 1 80 ? 2.468 -2.748 -8.322 1.00 91.50 80 LEU A O 1
ATOM 658 N N . PHE A 1 81 ? 4.236 -1.699 -7.442 1.00 91.19 81 PHE A N 1
ATOM 659 C CA . PHE A 1 81 ? 4.126 -0.561 -8.370 1.00 91.19 81 PHE A CA 1
ATOM 660 C C . PHE A 1 81 ? 4.879 -0.766 -9.686 1.00 91.19 81 PHE A C 1
ATOM 662 O O . PHE A 1 81 ? 4.501 -0.181 -10.700 1.00 91.19 81 PHE A O 1
ATOM 669 N N . GLN A 1 82 ? 5.932 -1.581 -9.688 1.00 89.94 82 GLN A N 1
ATOM 670 C CA . GLN A 1 82 ? 6.645 -1.998 -10.896 1.00 89.94 82 GLN A CA 1
ATOM 671 C C . GLN A 1 82 ? 6.020 -3.241 -11.538 1.00 89.94 82 GLN A C 1
ATOM 673 O O . GLN A 1 82 ? 6.186 -3.431 -12.741 1.00 89.94 82 GLN A O 1
ATOM 678 N N . ASP A 1 83 ? 5.257 -4.046 -10.789 1.00 89.81 83 ASP A N 1
ATOM 679 C CA . ASP A 1 83 ? 4.416 -5.082 -11.390 1.00 89.81 83 ASP A CA 1
ATOM 680 C C . ASP A 1 83 ? 3.221 -4.417 -12.090 1.00 89.81 83 ASP A C 1
ATOM 682 O O . ASP A 1 83 ? 2.311 -3.884 -11.452 1.00 89.81 83 ASP A O 1
ATOM 686 N N . GLU A 1 84 ? 3.215 -4.445 -13.424 1.00 91.12 84 GLU A N 1
ATOM 687 C CA . GLU A 1 84 ? 2.170 -3.836 -14.250 1.00 91.12 84 GLU A CA 1
ATOM 688 C C . GLU A 1 84 ? 0.764 -4.376 -13.923 1.00 91.12 84 GLU A C 1
ATOM 690 O O . GLU A 1 84 ? -0.231 -3.645 -14.002 1.00 91.12 84 GLU A O 1
ATOM 695 N N . TYR A 1 85 ? 0.661 -5.645 -13.512 1.00 92.38 85 TYR A N 1
ATOM 696 C CA . TYR A 1 85 ? -0.612 -6.256 -13.146 1.00 92.38 85 TYR A CA 1
ATOM 697 C C . TYR A 1 85 ? -1.238 -5.555 -11.936 1.00 92.38 85 TYR A C 1
ATOM 699 O O . TYR A 1 85 ? -2.404 -5.149 -12.000 1.00 92.38 85 TYR A O 1
ATOM 707 N N . PHE A 1 86 ? -0.463 -5.354 -10.871 1.00 94.00 86 PHE A N 1
ATOM 708 C CA . PHE A 1 86 ? -0.927 -4.665 -9.669 1.00 94.00 86 PHE A CA 1
ATOM 709 C C . PHE A 1 86 ? -1.013 -3.156 -9.876 1.00 94.00 86 PHE A C 1
ATOM 711 O O . PHE A 1 86 ? -2.029 -2.551 -9.522 1.00 94.00 86 PHE A O 1
ATOM 718 N N . ARG A 1 87 ? -0.028 -2.548 -10.547 1.00 94.00 87 ARG A N 1
ATOM 719 C CA . ARG A 1 87 ? -0.004 -1.107 -10.826 1.00 94.00 87 ARG A CA 1
ATOM 720 C C . ARG A 1 87 ? -1.295 -0.625 -11.484 1.00 94.00 87 ARG A C 1
ATOM 722 O O . ARG A 1 87 ? -1.856 0.373 -11.044 1.00 94.00 87 ARG A O 1
ATOM 729 N N . ARG A 1 88 ? -1.808 -1.338 -12.496 1.00 94.62 88 ARG A N 1
ATOM 730 C CA . ARG A 1 88 ? -3.061 -0.967 -13.191 1.00 94.62 88 ARG A CA 1
ATOM 731 C C . ARG A 1 88 ? -4.294 -1.027 -12.289 1.00 94.62 88 ARG A C 1
ATOM 733 O O . ARG A 1 88 ? -5.231 -0.258 -12.488 1.00 94.62 88 ARG A O 1
ATOM 740 N N . LYS A 1 89 ? -4.322 -1.939 -11.314 1.00 95.06 89 LYS A N 1
ATOM 741 C CA . LYS A 1 89 ? -5.427 -2.052 -10.350 1.00 95.06 89 LYS A CA 1
ATOM 742 C C . LYS A 1 89 ? -5.366 -0.916 -9.335 1.00 95.06 89 LYS A C 1
ATOM 744 O O . LYS A 1 89 ? -6.374 -0.253 -9.112 1.00 95.06 89 LYS A O 1
ATOM 749 N N . ILE A 1 90 ? -4.172 -0.663 -8.804 1.00 94.00 90 ILE A N 1
ATOM 750 C CA . ILE A 1 90 ? -3.905 0.369 -7.800 1.00 94.00 90 ILE A CA 1
ATOM 751 C C . ILE A 1 90 ? -4.135 1.771 -8.380 1.00 94.00 90 ILE A C 1
ATOM 753 O O . ILE A 1 90 ? -4.763 2.610 -7.736 1.00 94.00 90 ILE A O 1
ATOM 757 N N . ALA A 1 91 ? -3.716 2.018 -9.627 1.00 93.44 91 ALA A N 1
ATOM 758 C CA . ALA A 1 91 ? -3.840 3.314 -10.305 1.00 93.44 91 ALA A CA 1
ATOM 759 C C . ALA A 1 91 ? -5.265 3.886 -10.326 1.00 93.44 91 ALA A C 1
ATOM 761 O O . ALA A 1 91 ? -5.431 5.100 -10.365 1.00 93.44 91 ALA A O 1
ATOM 762 N N . LYS A 1 92 ? -6.297 3.038 -10.256 1.00 94.38 92 LYS A N 1
ATOM 763 C CA . LYS A 1 92 ? -7.706 3.464 -10.274 1.00 94.38 92 LYS A CA 1
ATOM 764 C C . LYS A 1 92 ? -8.111 4.303 -9.062 1.00 94.38 92 LYS A C 1
ATOM 766 O O . LYS A 1 92 ? -9.104 5.016 -9.127 1.00 94.38 92 LYS A O 1
ATOM 771 N N . PHE A 1 93 ? -7.386 4.181 -7.956 1.00 93.62 93 PHE A N 1
ATOM 772 C CA . PHE A 1 93 ? -7.707 4.838 -6.687 1.00 93.62 93 PHE A CA 1
ATOM 773 C C . PHE A 1 93 ? -6.481 5.498 -6.045 1.00 93.62 93 PHE A C 1
ATOM 775 O O . PHE A 1 93 ? -6.460 5.747 -4.839 1.00 93.62 93 PHE A O 1
ATOM 782 N N . SER A 1 94 ? -5.449 5.755 -6.851 1.00 93.31 94 SER A N 1
ATOM 783 C CA . SER A 1 94 ? -4.136 6.179 -6.377 1.00 93.31 94 SER A CA 1
ATOM 784 C C . SER A 1 94 ? -3.576 7.305 -7.227 1.00 93.31 94 SER A C 1
ATOM 786 O O . SER A 1 94 ? -3.690 7.287 -8.450 1.00 93.31 94 SER A O 1
ATOM 788 N N . GLN A 1 95 ? -2.897 8.241 -6.577 1.00 91.06 95 GLN A N 1
ATOM 789 C CA . GLN A 1 95 ? -2.088 9.258 -7.218 1.00 91.06 95 GLN A CA 1
ATOM 790 C C . GLN A 1 95 ? -0.613 8.903 -7.038 1.00 91.06 95 GLN A C 1
ATOM 792 O O . GLN A 1 95 ? -0.056 8.962 -5.938 1.00 91.06 95 GLN A O 1
ATOM 797 N N . PHE A 1 96 ? 0.006 8.502 -8.145 1.00 89.62 96 PHE A N 1
ATOM 798 C CA . PHE A 1 96 ? 1.440 8.267 -8.206 1.00 89.62 96 PHE A CA 1
ATOM 799 C C . PHE A 1 96 ? 2.196 9.595 -8.318 1.00 89.62 96 PHE A C 1
ATOM 801 O O . PHE A 1 96 ? 1.680 10.551 -8.906 1.00 89.62 96 PHE A O 1
ATOM 808 N N . PRO A 1 97 ? 3.423 9.667 -7.780 1.00 87.00 97 PRO A N 1
ATOM 809 C CA . PRO A 1 97 ? 4.262 10.837 -7.954 1.00 87.00 97 PRO A CA 1
ATOM 810 C C . PRO A 1 97 ? 4.554 11.058 -9.443 1.00 87.00 97 PRO A C 1
ATOM 812 O O . PRO A 1 97 ? 4.920 10.126 -10.155 1.00 87.00 97 PRO A O 1
ATOM 815 N N . ILE A 1 98 ? 4.378 12.296 -9.905 1.00 77.75 98 ILE A N 1
ATOM 816 C CA . ILE A 1 98 ? 4.659 12.685 -11.297 1.00 77.75 98 ILE A CA 1
ATOM 817 C C . ILE A 1 98 ? 6.183 12.766 -11.521 1.00 77.75 98 ILE A C 1
ATOM 819 O O . ILE A 1 98 ? 6.668 12.428 -12.596 1.00 77.75 98 ILE A O 1
ATOM 823 N N . ASN A 1 99 ? 6.935 13.135 -10.474 1.00 76.44 99 ASN A N 1
ATOM 824 C CA . ASN A 1 99 ? 8.390 13.326 -10.474 1.00 76.44 99 ASN A CA 1
ATOM 825 C C . ASN A 1 99 ? 9.007 12.667 -9.222 1.00 76.44 99 ASN A C 1
ATOM 827 O O . ASN A 1 99 ? 8.275 12.344 -8.284 1.00 76.44 99 ASN A O 1
ATOM 831 N N . ASP A 1 100 ? 10.339 12.578 -9.131 1.00 66.12 100 ASP A N 1
ATOM 832 C CA . ASP A 1 100 ? 11.057 12.016 -7.963 1.00 66.12 100 ASP A CA 1
ATOM 833 C C . ASP A 1 100 ? 10.724 12.693 -6.614 1.00 66.12 100 ASP A C 1
ATOM 835 O O . ASP A 1 100 ? 10.925 12.112 -5.549 1.00 66.12 100 ASP A O 1
ATOM 839 N N . SER A 1 101 ? 10.166 13.905 -6.649 1.00 65.25 101 SER A N 1
ATOM 840 C CA . SER A 1 101 ? 9.740 14.701 -5.491 1.00 65.25 101 SER A CA 1
ATOM 841 C C . SER A 1 101 ? 8.232 14.641 -5.190 1.00 65.25 101 SER A C 1
ATOM 843 O O . SER A 1 101 ? 7.759 15.291 -4.257 1.00 65.25 101 SER A O 1
ATOM 845 N N . GLY A 1 102 ? 7.454 13.874 -5.958 1.00 70.00 102 GLY A N 1
ATOM 846 C CA . GLY A 1 102 ? 6.017 13.719 -5.735 1.00 70.00 102 GLY A CA 1
ATOM 847 C C . GLY A 1 102 ? 5.683 12.855 -4.511 1.00 70.00 102 GLY A C 1
ATOM 8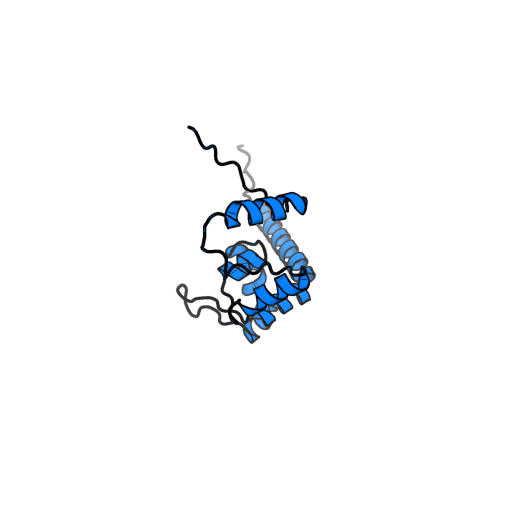48 O O . GLY A 1 102 ? 6.458 11.992 -4.090 1.00 70.00 102 GLY A O 1
ATOM 849 N N . LYS A 1 103 ? 4.481 13.045 -3.957 1.00 84.00 103 LYS A N 1
ATOM 850 C CA . LYS A 1 103 ? 3.945 12.203 -2.877 1.00 84.00 103 LYS A CA 1
ATOM 851 C C . LYS A 1 103 ? 3.039 11.119 -3.450 1.00 84.00 103 LYS A C 1
ATOM 853 O O . LYS A 1 103 ? 2.268 11.374 -4.368 1.00 84.00 103 LYS A O 1
ATOM 858 N N . TYR A 1 104 ? 3.126 9.926 -2.874 1.00 90.25 104 TYR A N 1
ATOM 859 C CA . TYR A 1 104 ? 2.138 8.878 -3.098 1.00 90.25 104 TYR A CA 1
ATOM 860 C C . TYR A 1 104 ? 0.905 9.164 -2.247 1.00 90.25 104 TYR A C 1
ATOM 862 O O . TYR A 1 104 ? 1.039 9.393 -1.042 1.00 90.25 104 TYR A O 1
ATOM 870 N N . LEU A 1 105 ? -0.269 9.111 -2.868 1.00 92.31 105 LEU A N 1
ATOM 871 C CA . LEU A 1 105 ? -1.553 9.191 -2.181 1.00 92.31 105 LEU A CA 1
ATOM 872 C C . LEU A 1 105 ? -2.451 8.062 -2.666 1.00 92.31 105 LEU A C 1
ATOM 874 O O . LEU A 1 105 ? -2.562 7.812 -3.865 1.00 92.31 105 LEU A O 1
ATOM 878 N N . PHE A 1 106 ? -3.110 7.393 -1.734 1.00 94.06 106 PHE A N 1
ATOM 879 C CA . PHE A 1 106 ? -3.976 6.257 -2.010 1.00 94.06 106 PHE A CA 1
ATOM 880 C C . PHE A 1 106 ? -5.307 6.459 -1.300 1.00 94.06 106 PHE A C 1
ATOM 882 O O . PHE A 1 106 ? -5.333 6.882 -0.146 1.00 94.06 106 PHE A O 1
ATOM 889 N N . HIS A 1 107 ? -6.422 6.127 -1.945 1.00 93.50 107 HIS A N 1
ATOM 890 C CA . HIS A 1 107 ? -7.694 6.050 -1.234 1.00 93.50 107 HIS A CA 1
ATOM 891 C C . HIS A 1 107 ? -7.638 4.892 -0.228 1.00 93.50 107 HIS A C 1
ATOM 893 O O . HIS A 1 107 ? -7.573 3.728 -0.635 1.00 93.50 107 HIS A O 1
ATOM 899 N N . ARG A 1 108 ? -7.671 5.197 1.077 1.00 91.94 108 ARG A N 1
ATOM 900 C CA . ARG A 1 108 ? -7.391 4.239 2.158 1.00 91.94 108 ARG A CA 1
ATOM 901 C C . ARG A 1 108 ? -8.249 2.987 2.048 1.00 91.94 108 ARG A C 1
ATOM 903 O O . ARG A 1 108 ? -7.720 1.891 1.913 1.00 91.94 108 ARG A O 1
ATOM 910 N N . LYS A 1 109 ? -9.577 3.144 2.024 1.00 90.81 109 LYS A N 1
ATOM 911 C CA . LYS A 1 109 ? -10.517 2.009 1.976 1.00 90.81 109 LYS A CA 1
ATOM 912 C C . LYS A 1 109 ? -10.283 1.109 0.760 1.00 90.81 109 LYS A C 1
ATOM 914 O O . LYS A 1 109 ? -10.420 -0.105 0.853 1.00 90.81 109 LYS A O 1
ATOM 919 N N . SER A 1 110 ? -9.920 1.703 -0.374 1.00 93.25 110 SER A N 1
ATOM 920 C CA . SER A 1 110 ? -9.705 0.962 -1.620 1.00 93.25 110 SER A CA 1
ATOM 921 C C . SER A 1 110 ? -8.370 0.231 -1.602 1.00 93.25 110 SER A C 1
ATOM 923 O O . SER A 1 110 ? -8.303 -0.906 -2.056 1.00 93.25 110 SER A O 1
ATOM 925 N N . MET A 1 111 ? -7.335 0.859 -1.038 1.00 94.56 111 MET A N 1
ATOM 926 C CA . MET A 1 111 ? -6.027 0.242 -0.862 1.00 94.56 111 MET A CA 1
ATOM 927 C C . MET A 1 111 ? -6.092 -0.921 0.127 1.00 94.56 111 MET A C 1
ATOM 929 O O . MET A 1 111 ? -5.666 -2.012 -0.221 1.00 94.56 111 MET A O 1
ATOM 933 N N . LEU A 1 112 ? -6.694 -0.737 1.305 1.00 93.19 112 LEU A N 1
ATOM 934 C CA . LEU A 1 112 ? -6.848 -1.816 2.290 1.00 93.19 112 LEU A CA 1
ATOM 935 C C . LEU A 1 112 ? -7.644 -2.992 1.722 1.00 93.19 112 LEU A C 1
ATOM 937 O O . LEU A 1 112 ? -7.235 -4.143 1.854 1.00 93.19 112 LEU A O 1
ATOM 941 N N . LYS A 1 113 ? -8.741 -2.703 1.011 1.00 93.38 113 LYS A N 1
ATOM 942 C CA . LYS A 1 113 ? -9.503 -3.740 0.317 1.00 93.38 113 LYS A CA 1
ATOM 943 C C . LYS A 1 113 ? -8.642 -4.465 -0.721 1.00 93.38 113 LYS A C 1
ATOM 945 O O . LYS A 1 113 ? -8.644 -5.684 -0.756 1.00 93.38 113 LYS A O 1
ATOM 950 N N . PHE A 1 114 ? -7.885 -3.731 -1.535 1.00 95.56 114 PHE A N 1
ATOM 951 C CA . PHE A 1 114 ? -6.970 -4.322 -2.509 1.00 95.56 114 PHE A CA 1
ATOM 952 C C . PHE A 1 114 ? -5.920 -5.224 -1.841 1.00 95.56 114 PHE A C 1
ATOM 954 O O . PHE A 1 114 ? -5.671 -6.321 -2.327 1.00 95.56 114 PHE A O 1
ATOM 961 N N . LEU A 1 115 ? -5.320 -4.796 -0.728 1.00 93.88 115 LEU A N 1
ATOM 962 C CA . LEU A 1 115 ? -4.338 -5.610 -0.011 1.00 93.88 115 LEU A CA 1
ATOM 963 C C . LEU A 1 115 ? -4.949 -6.914 0.504 1.00 93.88 115 LEU A C 1
ATOM 965 O O . LEU A 1 115 ? -4.303 -7.951 0.408 1.00 93.88 115 LEU A O 1
ATOM 969 N N . ASN A 1 116 ? -6.189 -6.865 0.994 1.00 92.56 116 ASN A N 1
ATOM 970 C CA . ASN A 1 116 ? -6.907 -8.049 1.452 1.00 92.56 116 ASN A CA 1
ATOM 971 C C . ASN A 1 116 ? -7.289 -8.977 0.283 1.00 92.56 116 ASN A C 1
ATOM 973 O O . ASN A 1 116 ? -6.972 -10.161 0.305 1.00 92.56 116 ASN A O 1
ATOM 977 N N . ASP A 1 117 ? -7.898 -8.424 -0.771 1.00 94.31 117 ASP A N 1
ATOM 978 C CA . ASP A 1 117 ? -8.384 -9.179 -1.935 1.00 94.31 117 ASP A CA 1
ATOM 979 C C . ASP A 1 117 ? -7.244 -9.895 -2.691 1.00 94.31 117 ASP A C 1
ATOM 981 O O . ASP A 1 117 ? -7.472 -10.936 -3.301 1.00 94.31 117 ASP A O 1
ATOM 985 N N . TYR A 1 118 ? -6.023 -9.343 -2.671 1.00 93.56 118 TYR A N 1
ATOM 986 C CA . TYR A 1 118 ? -4.869 -9.852 -3.427 1.00 93.56 118 TYR A CA 1
ATOM 987 C C . TYR A 1 118 ? -3.713 -10.342 -2.537 1.00 93.56 118 TYR A C 1
ATOM 989 O O . TYR A 1 118 ? -2.596 -10.510 -3.032 1.00 93.56 118 TYR A O 1
ATOM 997 N N . ALA A 1 119 ? -3.946 -10.573 -1.240 1.00 89.75 119 ALA A N 1
ATOM 998 C CA . ALA A 1 119 ? -2.8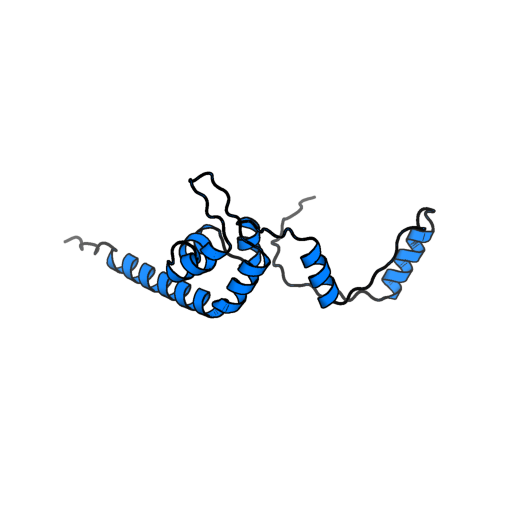95 -10.920 -0.279 1.00 89.75 119 ALA A CA 1
ATOM 999 C C . ALA A 1 119 ? -2.047 -12.126 -0.730 1.00 89.75 119 ALA A C 1
ATOM 1001 O O . ALA A 1 119 ? -0.815 -12.052 -0.757 1.00 89.75 119 ALA A O 1
ATOM 1002 N N . GLU A 1 120 ? -2.701 -13.215 -1.143 1.00 89.50 120 GLU A N 1
ATOM 1003 C CA . GLU A 1 120 ? -2.034 -14.444 -1.591 1.00 89.50 120 GLU A CA 1
ATOM 1004 C C . GLU A 1 120 ? -1.226 -14.224 -2.879 1.00 89.50 120 GLU A C 1
ATOM 1006 O O . GLU A 1 120 ? -0.043 -14.568 -2.941 1.00 89.50 120 GLU A O 1
ATOM 1011 N N . GLU A 1 121 ? -1.822 -13.567 -3.880 1.00 92.06 121 GLU A N 1
ATOM 1012 C CA . GLU A 1 121 ? -1.169 -13.276 -5.164 1.00 92.06 121 GLU A CA 1
ATOM 1013 C C . GLU A 1 121 ? 0.069 -12.383 -4.987 1.00 92.06 121 GLU A C 1
ATOM 1015 O O . GLU A 1 121 ? 1.091 -12.583 -5.651 1.00 92.06 121 GLU A O 1
ATOM 1020 N N . ILE A 1 122 ? 0.002 -11.393 -4.089 1.00 90.38 122 ILE A N 1
ATOM 1021 C CA . ILE A 1 122 ? 1.128 -10.502 -3.779 1.00 90.38 122 ILE A CA 1
ATOM 1022 C C . ILE A 1 122 ? 2.302 -11.313 -3.208 1.00 90.38 122 ILE A C 1
ATOM 1024 O O . ILE A 1 122 ? 3.457 -11.121 -3.610 1.00 90.38 122 ILE A O 1
ATOM 1028 N N . VAL A 1 123 ? 2.028 -12.251 -2.297 1.00 88.12 123 VAL A N 1
ATOM 1029 C CA . VAL A 1 123 ? 3.055 -13.122 -1.707 1.00 88.12 123 VAL A CA 1
ATOM 1030 C C . VAL A 1 123 ? 3.631 -14.082 -2.750 1.00 88.12 123 VAL A C 1
ATOM 1032 O O . VAL A 1 123 ? 4.852 -14.222 -2.851 1.00 88.12 123 VAL A O 1
ATOM 1035 N N . GLU A 1 124 ? 2.792 -14.719 -3.563 1.00 88.94 124 GLU A N 1
ATOM 1036 C CA . GLU A 1 124 ? 3.245 -15.667 -4.583 1.00 88.94 124 GLU A CA 1
ATOM 1037 C C . GLU A 1 124 ? 4.144 -14.990 -5.626 1.00 88.94 124 GLU A C 1
ATOM 1039 O O . GLU A 1 124 ? 5.265 -15.443 -5.899 1.00 88.94 124 GLU A O 1
ATOM 1044 N N . ARG A 1 125 ? 3.691 -13.857 -6.174 1.00 87.81 125 ARG A N 1
ATOM 1045 C CA . ARG A 1 125 ? 4.422 -13.135 -7.221 1.00 87.81 125 ARG A CA 1
ATOM 1046 C C . ARG A 1 125 ? 5.711 -12.530 -6.690 1.00 87.81 125 ARG A C 1
ATOM 1048 O O . ARG A 1 125 ? 6.735 -12.652 -7.361 1.00 87.81 125 ARG A O 1
ATOM 1055 N N . SER A 1 126 ? 5.710 -11.967 -5.480 1.00 84.25 126 SER A N 1
ATOM 1056 C CA . SER A 1 126 ? 6.936 -11.430 -4.872 1.00 84.25 126 SE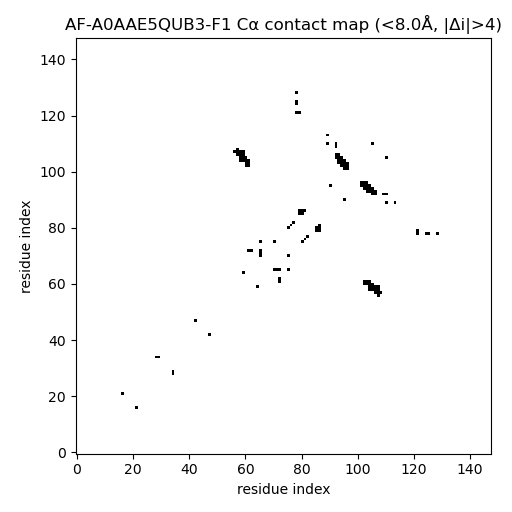R A CA 1
ATOM 1057 C C . SER A 1 126 ? 8.001 -12.512 -4.654 1.00 84.25 126 SER A C 1
ATOM 1059 O O . SER A 1 126 ? 9.168 -12.312 -5.004 1.00 84.25 126 SER A O 1
ATOM 1061 N N . ASN A 1 127 ? 7.605 -13.700 -4.187 1.00 77.81 127 ASN A N 1
ATOM 1062 C CA . ASN A 1 127 ? 8.503 -14.847 -4.049 1.00 77.81 127 ASN A CA 1
ATOM 1063 C C . ASN A 1 127 ? 9.040 -15.340 -5.399 1.00 77.81 127 ASN A C 1
ATOM 1065 O O . ASN A 1 127 ? 10.220 -15.693 -5.506 1.00 77.81 127 ASN A O 1
ATOM 1069 N N . ASN A 1 128 ? 8.206 -15.340 -6.441 1.00 69.81 128 ASN A N 1
ATOM 1070 C CA . ASN A 1 128 ? 8.632 -15.719 -7.784 1.00 69.81 128 ASN A CA 1
ATOM 1071 C C . ASN A 1 128 ? 9.649 -14.716 -8.362 1.00 69.81 128 ASN A C 1
ATOM 1073 O O . ASN A 1 128 ? 10.692 -15.119 -8.882 1.00 69.81 128 ASN A O 1
ATOM 1077 N N . THR A 1 129 ? 9.428 -13.410 -8.172 1.00 61.44 129 THR A N 1
ATOM 1078 C CA . THR A 1 129 ? 10.399 -12.372 -8.558 1.00 61.44 129 THR A CA 1
ATOM 1079 C C . THR A 1 129 ? 11.749 -12.579 -7.860 1.00 61.44 129 THR A C 1
ATOM 1081 O O . THR A 1 129 ? 12.793 -12.541 -8.513 1.00 61.44 129 THR A O 1
ATOM 1084 N N . ILE A 1 130 ? 11.749 -12.881 -6.554 1.00 61.75 130 ILE A N 1
ATOM 1085 C CA . ILE A 1 130 ? 12.979 -13.143 -5.784 1.00 61.75 130 ILE A CA 1
ATOM 1086 C C . ILE A 1 130 ? 13.734 -14.367 -6.331 1.00 61.75 130 ILE A C 1
ATOM 1088 O O . ILE A 1 130 ? 14.967 -14.355 -6.409 1.00 61.75 130 ILE A O 1
ATOM 1092 N N . ARG A 1 131 ? 13.025 -15.433 -6.728 1.00 59.09 131 ARG A N 1
ATOM 1093 C CA . ARG A 1 131 ? 13.640 -16.638 -7.317 1.00 59.09 131 ARG A CA 1
ATOM 1094 C C . ARG A 1 131 ? 14.316 -16.337 -8.655 1.00 59.09 131 ARG A C 1
ATOM 1096 O O . ARG A 1 131 ? 15.464 -16.734 -8.854 1.00 59.09 131 ARG A O 1
ATOM 1103 N N . ILE A 1 132 ? 13.647 -15.598 -9.539 1.00 62.12 132 ILE A N 1
ATOM 1104 C CA . ILE A 1 132 ? 14.189 -15.221 -10.855 1.00 62.12 132 ILE A CA 1
ATOM 1105 C C . ILE A 1 132 ? 15.466 -14.381 -10.700 1.00 62.12 132 ILE A C 1
ATOM 1107 O O . ILE A 1 132 ? 16.456 -14.620 -11.393 1.00 62.12 132 ILE A O 1
ATOM 1111 N N . GLU A 1 133 ? 15.487 -13.436 -9.761 1.00 59.25 133 GLU A N 1
ATOM 1112 C CA . GLU A 1 133 ? 16.665 -12.600 -9.507 1.00 59.25 133 GLU A CA 1
ATOM 1113 C C . GLU A 1 133 ? 17.842 -13.375 -8.916 1.00 59.25 133 GLU A C 1
ATOM 1115 O O . GLU A 1 133 ? 18.980 -13.190 -9.353 1.00 59.25 133 GLU A O 1
ATOM 1120 N N . LYS A 1 134 ? 17.590 -14.284 -7.965 1.00 59.75 134 LYS A N 1
ATOM 1121 C CA . LYS A 1 134 ? 18.636 -15.171 -7.433 1.00 59.75 134 LYS A CA 1
ATOM 1122 C C . LYS A 1 134 ? 19.270 -16.001 -8.549 1.00 59.75 134 LYS A C 1
ATOM 1124 O O . LYS A 1 134 ? 20.495 -16.095 -8.606 1.00 59.75 134 LYS A O 1
ATOM 1129 N N . ASN A 1 135 ? 18.459 -16.530 -9.462 1.00 58.44 135 ASN A N 1
ATOM 1130 C CA . ASN A 1 135 ? 18.943 -17.318 -10.595 1.00 58.44 135 ASN A CA 1
ATOM 1131 C C . ASN A 1 135 ? 19.765 -16.465 -11.580 1.00 58.44 135 ASN A C 1
ATOM 1133 O O . ASN A 1 135 ? 20.841 -16.888 -12.006 1.00 58.44 135 ASN A O 1
ATOM 1137 N N . ARG A 1 136 ? 19.331 -15.232 -11.881 1.00 60.00 136 ARG A N 1
ATOM 1138 C CA . ARG A 1 136 ? 20.102 -14.290 -12.718 1.00 60.00 136 ARG A CA 1
ATOM 1139 C C . ARG A 1 136 ? 21.451 -13.925 -12.093 1.00 60.00 136 ARG A C 1
ATOM 1141 O O . ARG A 1 136 ? 22.476 -13.990 -12.769 1.00 60.00 136 ARG A O 1
ATOM 1148 N N . ASN A 1 137 ? 21.475 -13.616 -10.799 1.00 63.50 137 ASN A N 1
ATOM 1149 C CA . ASN A 1 137 ? 22.699 -13.226 -10.094 1.00 63.50 137 ASN A CA 1
ATOM 1150 C C . ASN A 1 137 ? 23.689 -14.391 -9.926 1.00 63.50 137 ASN A C 1
ATOM 1152 O O . ASN A 1 137 ? 24.899 -14.172 -9.885 1.00 63.50 137 ASN A O 1
ATOM 1156 N N . GLN A 1 138 ? 23.209 -15.638 -9.859 1.00 59.59 138 GLN A N 1
ATOM 1157 C CA . GLN A 1 138 ? 24.072 -16.824 -9.875 1.00 59.59 138 GLN A CA 1
ATOM 1158 C C . GLN A 1 138 ? 24.686 -17.077 -11.258 1.00 59.59 138 GLN A C 1
ATOM 1160 O O . GLN A 1 138 ? 25.861 -17.433 -11.336 1.00 59.59 138 GLN A O 1
ATOM 1165 N N . SER A 1 139 ? 23.939 -16.824 -12.338 1.00 59.34 139 SER A N 1
ATOM 1166 C CA . SER A 1 139 ? 24.433 -16.969 -13.714 1.00 59.34 139 SER A CA 1
ATOM 1167 C C . SER A 1 139 ? 25.514 -15.947 -14.092 1.00 59.34 139 SER A C 1
ATOM 1169 O O . SER A 1 139 ? 26.279 -16.201 -15.019 1.00 59.34 139 SER A O 1
ATOM 1171 N N . MET A 1 140 ? 25.592 -14.805 -13.401 1.00 59.66 140 MET A N 1
ATOM 1172 C CA . MET A 1 140 ? 26.572 -13.743 -13.677 1.00 59.66 140 MET A CA 1
ATOM 1173 C C . MET A 1 140 ? 27.846 -13.819 -12.823 1.00 59.66 140 MET A C 1
ATOM 1175 O O . MET A 1 140 ? 28.719 -12.960 -12.954 1.00 59.66 140 MET A O 1
ATOM 1179 N N . LYS A 1 141 ? 28.005 -14.827 -11.953 1.00 58.19 141 LYS A N 1
ATOM 1180 C CA . LYS A 1 141 ? 29.258 -14.973 -11.198 1.00 58.19 141 LYS A CA 1
ATOM 1181 C C . LYS A 1 141 ? 30.403 -15.330 -12.160 1.00 58.19 141 LYS A C 1
ATOM 1183 O O . LYS A 1 141 ? 30.301 -16.339 -12.861 1.00 58.19 141 LYS A O 1
ATOM 1188 N N . PRO A 1 142 ? 31.508 -14.560 -12.192 1.00 60.25 142 PRO A N 1
ATOM 1189 C CA . PRO A 1 142 ? 32.632 -14.876 -13.059 1.00 60.25 142 PRO A CA 1
ATOM 1190 C C . PRO A 1 142 ? 33.201 -16.240 -12.660 1.00 60.25 142 PRO A C 1
ATOM 1192 O O . PRO A 1 142 ? 33.549 -16.466 -11.497 1.00 60.25 142 PRO A O 1
ATOM 1195 N N . ARG A 1 143 ? 33.298 -17.165 -13.625 1.00 61.06 143 ARG A N 1
ATOM 1196 C CA . ARG A 1 143 ? 34.051 -18.413 -13.451 1.00 61.06 143 ARG A CA 1
ATOM 1197 C C . ARG A 1 143 ? 35.479 -18.021 -13.084 1.00 61.06 143 ARG A C 1
ATOM 1199 O O . ARG A 1 143 ? 36.182 -17.455 -13.920 1.00 61.06 143 ARG A O 1
ATOM 1206 N N . LYS A 1 144 ? 35.892 -18.284 -11.837 1.00 62.41 144 LYS A N 1
ATOM 1207 C CA . LYS A 1 144 ? 37.289 -18.143 -11.415 1.00 62.41 144 LYS A CA 1
ATOM 1208 C C . LYS A 1 144 ? 38.130 -18.945 -12.406 1.00 62.41 144 LYS A C 1
ATOM 1210 O O . LYS A 1 144 ? 38.059 -20.171 -12.412 1.00 62.41 144 LYS A O 1
ATOM 1215 N N . ARG A 1 145 ? 38.862 -18.256 -13.286 1.00 56.88 145 ARG A N 1
ATOM 1216 C CA . ARG A 1 145 ? 39.860 -18.899 -14.138 1.00 56.88 145 ARG A CA 1
ATOM 1217 C C . ARG A 1 145 ? 40.911 -19.450 -13.182 1.00 56.88 145 ARG A C 1
ATOM 1219 O O . ARG A 1 145 ? 41.518 -18.678 -12.441 1.00 56.88 145 ARG A O 1
ATOM 1226 N N . GLY A 1 146 ? 41.025 -20.775 -13.125 1.00 56.41 146 GLY A N 1
ATOM 1227 C CA . GLY A 1 146 ? 42.090 -21.437 -12.386 1.00 56.41 146 GLY A CA 1
ATOM 1228 C C . GLY A 1 146 ? 43.423 -20.859 -12.845 1.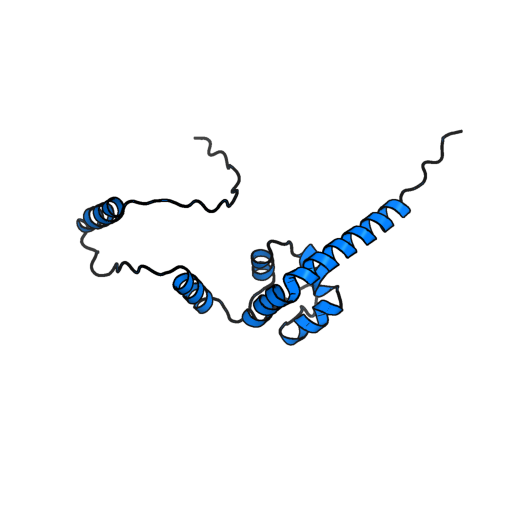00 56.41 146 GLY A C 1
ATOM 1229 O O . GLY A 1 146 ? 43.643 -20.701 -14.046 1.00 56.41 146 GLY A O 1
ATOM 1230 N N . ARG A 1 147 ? 44.262 -20.465 -11.887 1.00 55.59 147 ARG A N 1
ATOM 1231 C CA . ARG A 1 147 ? 45.657 -20.131 -12.162 1.00 55.59 147 ARG A CA 1
ATOM 1232 C C . ARG A 1 147 ? 46.313 -21.421 -12.656 1.00 55.59 147 ARG A C 1
ATOM 1234 O O . ARG A 1 147 ? 46.302 -22.403 -11.915 1.00 55.59 147 ARG A O 1
ATOM 1241 N N . ALA A 1 148 ? 46.743 -21.407 -13.915 1.00 60.16 148 ALA A N 1
ATOM 1242 C CA . ALA A 1 148 ? 47.655 -22.398 -14.473 1.00 60.16 148 ALA A CA 1
ATOM 1243 C C . ALA A 1 148 ? 49.021 -22.294 -13.786 1.00 60.16 148 ALA A C 1
ATOM 1245 O O . ALA A 1 148 ? 49.358 -21.166 -13.346 1.00 60.16 148 ALA A O 1
#